Protein AF-A0AAZ1XSW8-F1 (afdb_monomer)

Radius of gyration: 15.93 Å; Cα contacts (8 Å, |Δi|>4): 67; chains: 1; bounding box: 45×26×45 Å

InterPro domains:
  IPR051261 NOD-like receptor [PTHR24106] (1-90)

Structure (mmCIF, N/CA/C/O backbone):
data_AF-A0AAZ1XSW8-F1
#
_entry.id   AF-A0AAZ1XSW8-F1
#
loop_
_atom_site.group_PDB
_atom_site.id
_atom_site.type_symbol
_atom_site.label_atom_id
_atom_site.label_alt_id
_atom_site.label_comp_id
_atom_site.label_asym_id
_atom_site.label_entity_id
_atom_site.label_seq_id
_atom_site.pdbx_PDB_ins_code
_atom_site.Cartn_x
_atom_site.Cartn_y
_atom_site.Cartn_z
_atom_site.occupancy
_atom_site.B_iso_or_equiv
_atom_site.auth_seq_id
_atom_site.auth_comp_id
_atom_site.auth_asym_id
_atom_site.auth_atom_id
_atom_site.pdbx_PDB_model_num
ATOM 1 N N . MET A 1 1 ? -5.182 -0.223 -30.729 1.00 48.03 1 MET A N 1
ATOM 2 C CA . MET A 1 1 ? -4.244 0.609 -29.951 1.00 48.03 1 MET A CA 1
ATOM 3 C C . MET A 1 1 ? -4.183 -0.010 -28.568 1.00 48.03 1 MET A C 1
ATOM 5 O O . MET A 1 1 ? -5.127 0.162 -27.819 1.00 48.03 1 MET A O 1
ATOM 9 N N . VAL A 1 2 ? -3.174 -0.834 -28.282 1.00 39.03 2 VAL A N 1
ATOM 10 C CA . VAL A 1 2 ? -2.975 -1.393 -26.936 1.00 39.03 2 VAL A CA 1
ATOM 11 C C . VAL A 1 2 ? -2.133 -0.365 -26.202 1.00 39.03 2 VAL A C 1
ATOM 13 O O . VAL A 1 2 ? -0.970 -0.168 -26.547 1.00 39.03 2 VAL A O 1
ATOM 16 N N . THR A 1 3 ? -2.730 0.382 -25.279 1.00 47.78 3 THR A N 1
ATOM 17 C CA . THR A 1 3 ? -1.935 1.210 -24.376 1.00 47.78 3 THR A CA 1
ATOM 18 C C . THR A 1 3 ? -1.225 0.253 -23.435 1.00 47.78 3 THR A C 1
ATOM 20 O O . THR A 1 3 ? -1.843 -0.260 -22.506 1.00 47.78 3 THR A O 1
ATOM 23 N N . GLU A 1 4 ? 0.055 -0.033 -23.682 1.00 49.69 4 GLU A N 1
ATOM 24 C CA . GLU A 1 4 ? 0.899 -0.616 -22.643 1.00 49.69 4 GLU A CA 1
ATOM 25 C C . GLU A 1 4 ? 0.796 0.303 -21.429 1.00 49.69 4 GLU A C 1
ATOM 27 O O . GLU A 1 4 ? 1.238 1.457 -21.464 1.00 49.69 4 GLU A O 1
ATOM 32 N N . ILE A 1 5 ? 0.151 -0.186 -20.371 1.00 56.47 5 ILE A N 1
ATOM 33 C CA . ILE A 1 5 ? 0.072 0.535 -19.111 1.00 56.47 5 ILE A CA 1
ATOM 34 C C . ILE A 1 5 ? 1.488 0.530 -18.548 1.00 56.47 5 ILE A C 1
ATOM 36 O O . ILE A 1 5 ? 1.904 -0.400 -17.858 1.00 56.47 5 ILE A O 1
ATOM 40 N N . ARG A 1 6 ? 2.263 1.565 -18.886 1.00 66.12 6 ARG A N 1
ATOM 41 C CA . ARG A 1 6 ? 3.533 1.837 -18.223 1.00 66.12 6 ARG A CA 1
ATOM 42 C C . ARG A 1 6 ? 3.212 2.021 -16.746 1.00 66.12 6 ARG A C 1
ATOM 44 O O . ARG A 1 6 ? 2.483 2.938 -16.370 1.00 66.12 6 ARG A O 1
ATOM 51 N N . GLY A 1 7 ? 3.686 1.074 -15.946 1.00 73.50 7 GLY A N 1
ATOM 52 C CA . GLY A 1 7 ? 3.468 1.055 -14.513 1.00 73.50 7 GLY A CA 1
ATOM 53 C C . GLY A 1 7 ? 4.084 2.255 -13.802 1.00 73.50 7 GLY A C 1
ATOM 54 O O . GLY A 1 7 ? 4.814 3.052 -14.395 1.00 73.50 7 GLY A O 1
ATOM 55 N N . PHE A 1 8 ? 3.808 2.374 -12.509 1.00 79.00 8 PHE A N 1
ATOM 56 C CA . PHE A 1 8 ? 4.504 3.336 -11.668 1.00 79.00 8 PHE A CA 1
ATOM 57 C C . PHE A 1 8 ? 5.930 2.872 -11.398 1.00 79.00 8 PHE A C 1
ATOM 59 O O . PHE A 1 8 ? 6.159 1.796 -10.843 1.00 79.00 8 PHE A O 1
ATOM 66 N N . THR A 1 9 ? 6.884 3.742 -11.716 1.00 84.75 9 THR A N 1
ATOM 67 C CA . THR A 1 9 ? 8.229 3.661 -11.141 1.00 84.75 9 THR A CA 1
ATOM 68 C C . THR A 1 9 ? 8.160 3.917 -9.632 1.00 84.75 9 THR A C 1
ATOM 70 O O . THR A 1 9 ? 7.223 4.555 -9.144 1.00 84.75 9 THR A O 1
ATOM 73 N N . ASP A 1 10 ? 9.142 3.443 -8.865 1.00 85.38 10 ASP A N 1
ATOM 74 C CA . ASP A 1 10 ? 9.139 3.627 -7.407 1.00 85.38 10 ASP A CA 1
ATOM 75 C C . ASP A 1 10 ? 9.002 5.095 -6.953 1.00 85.38 10 ASP A C 1
ATOM 77 O O . ASP A 1 10 ? 8.193 5.348 -6.057 1.00 85.38 10 ASP A O 1
ATOM 81 N N . PRO A 1 11 ? 9.649 6.087 -7.601 1.00 87.69 11 PRO A N 1
AT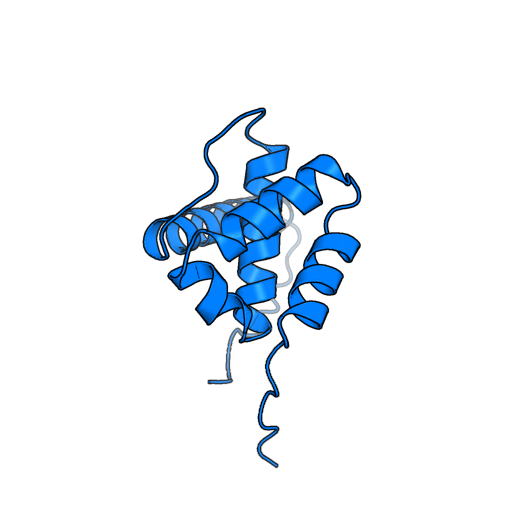OM 82 C CA . PRO A 1 11 ? 9.414 7.496 -7.284 1.00 87.69 11 PRO A CA 1
ATOM 83 C C . PRO A 1 11 ? 7.965 7.944 -7.531 1.00 87.69 11 PRO A C 1
ATOM 85 O O . PRO A 1 11 ? 7.384 8.644 -6.704 1.00 87.69 11 PRO A O 1
ATOM 88 N N . GLN A 1 12 ? 7.350 7.507 -8.637 1.00 85.56 12 GLN A N 1
ATOM 89 C CA . GLN A 1 12 ? 5.957 7.844 -8.968 1.00 85.56 12 GLN A CA 1
ATOM 90 C C . GLN A 1 12 ? 4.968 7.217 -7.981 1.00 85.56 12 GLN A C 1
ATOM 92 O O . GLN A 1 12 ? 3.966 7.835 -7.625 1.00 85.56 12 GLN A O 1
ATOM 97 N N . LYS A 1 13 ? 5.265 6.005 -7.505 1.00 86.00 13 LYS A N 1
ATOM 98 C CA . LYS A 1 13 ? 4.491 5.301 -6.478 1.00 86.00 13 LYS A CA 1
ATOM 99 C C . LYS A 1 13 ? 4.516 6.064 -5.153 1.00 86.00 13 LYS A C 1
ATOM 101 O O . LYS A 1 13 ? 3.469 6.289 -4.551 1.00 86.00 13 LYS A O 1
ATOM 106 N N . GLU A 1 14 ? 5.692 6.503 -4.710 1.00 88.50 14 GLU A N 1
ATOM 107 C CA . GLU A 1 14 ? 5.816 7.313 -3.494 1.00 88.50 14 GLU A CA 1
ATOM 108 C C . GLU A 1 14 ? 5.094 8.654 -3.612 1.00 88.50 14 GLU A C 1
ATOM 110 O O . GLU A 1 14 ? 4.392 9.065 -2.688 1.00 88.50 14 GLU A O 1
ATOM 115 N N . GLU A 1 15 ? 5.245 9.333 -4.749 1.00 89.38 15 GLU A N 1
ATOM 116 C CA . GLU A 1 15 ? 4.558 10.595 -5.008 1.00 89.38 15 GLU A CA 1
ATOM 117 C C . GLU A 1 15 ? 3.035 10.416 -5.005 1.00 89.38 15 GLU A C 1
ATOM 119 O O . GLU A 1 15 ? 2.323 11.235 -4.424 1.00 89.38 15 GLU A O 1
ATOM 124 N N . TYR A 1 16 ? 2.533 9.325 -5.589 1.00 88.19 16 TYR A N 1
ATOM 125 C CA . TYR A 1 16 ? 1.113 8.990 -5.582 1.00 88.19 16 TYR A CA 1
ATOM 126 C C . TYR A 1 16 ? 0.560 8.880 -4.156 1.00 88.19 16 TYR A C 1
ATOM 128 O O . TYR A 1 16 ? -0.410 9.562 -3.818 1.00 88.19 16 TYR A O 1
ATOM 136 N N . PHE A 1 17 ? 1.194 8.075 -3.298 1.00 87.44 17 PHE A N 1
ATOM 137 C CA . PHE A 1 17 ? 0.734 7.904 -1.918 1.00 87.44 17 PHE A CA 1
ATOM 138 C C . PHE A 1 17 ? 0.877 9.189 -1.097 1.00 87.44 17 PHE A C 1
ATOM 140 O O . PHE A 1 17 ? -0.038 9.536 -0.354 1.00 87.44 17 PHE A O 1
ATOM 147 N N . ARG A 1 18 ? 1.955 9.953 -1.295 1.00 89.25 18 ARG A N 1
ATOM 148 C CA . ARG A 1 18 ? 2.159 11.243 -0.620 1.00 89.25 18 ARG A CA 1
ATOM 149 C C . ARG A 1 18 ? 1.133 12.304 -1.038 1.00 89.25 18 ARG A C 1
ATOM 151 O O . ARG A 1 18 ? 0.720 13.108 -0.216 1.00 89.25 18 ARG A O 1
ATOM 158 N N . LYS A 1 19 ? 0.679 12.305 -2.297 1.00 88.75 19 LYS A N 1
ATOM 159 C CA . LYS A 1 19 ? -0.426 13.175 -2.745 1.00 88.75 19 LYS A CA 1
ATOM 160 C C . LYS A 1 19 ? -1.779 12.728 -2.196 1.00 88.75 19 LYS A C 1
ATOM 162 O O . LYS A 1 19 ? -2.681 13.551 -2.045 1.00 88.75 19 LYS A O 1
ATOM 167 N N . ARG A 1 20 ? -1.941 11.426 -1.954 1.00 86.75 20 ARG A N 1
ATOM 168 C CA . ARG A 1 20 ? -3.217 10.824 -1.560 1.00 86.75 20 ARG A CA 1
ATOM 169 C C . ARG A 1 20 ? -3.499 10.925 -0.063 1.00 86.75 20 ARG A C 1
ATOM 171 O O . ARG A 1 20 ? -4.656 11.131 0.298 1.00 86.75 20 ARG A O 1
ATOM 178 N N . PHE A 1 21 ? -2.468 10.790 0.765 1.00 85.56 21 PHE A N 1
ATOM 179 C CA . PHE A 1 21 ? -2.530 10.901 2.221 1.00 85.56 21 PHE A CA 1
ATOM 180 C C . PHE A 1 21 ? -1.928 12.242 2.640 1.00 85.56 21 PHE A C 1
ATOM 182 O O . PHE A 1 21 ? -0.733 12.461 2.477 1.00 85.56 21 PHE A O 1
ATOM 189 N N . ARG A 1 22 ? -2.772 13.162 3.127 1.00 82.50 22 ARG A N 1
ATOM 190 C CA . ARG A 1 22 ? -2.356 14.535 3.479 1.00 82.50 22 ARG A CA 1
ATOM 191 C C . ARG A 1 22 ? -1.478 14.593 4.725 1.00 82.50 22 ARG A C 1
ATOM 193 O O . ARG A 1 22 ? -0.704 15.532 4.869 1.00 82.50 22 ARG A O 1
ATOM 200 N N . ASP A 1 23 ? -1.640 13.622 5.614 1.00 88.38 23 ASP A N 1
ATOM 201 C CA . ASP A 1 23 ? -0.841 13.496 6.821 1.00 88.38 23 ASP A CA 1
ATOM 202 C C . ASP A 1 23 ? 0.492 12.804 6.498 1.00 88.38 23 ASP A C 1
ATOM 204 O O . ASP A 1 23 ? 0.529 11.705 5.935 1.00 88.38 23 ASP A O 1
ATOM 208 N N . GLU A 1 24 ? 1.596 13.478 6.818 1.00 87.12 24 GLU A N 1
ATOM 209 C CA . GLU A 1 24 ? 2.942 13.020 6.475 1.00 87.12 24 GLU A CA 1
ATOM 210 C C . GLU A 1 24 ? 3.335 11.742 7.233 1.00 87.12 24 GLU A C 1
ATOM 212 O O . GLU A 1 24 ? 4.044 10.889 6.686 1.00 87.12 24 GLU A O 1
ATOM 217 N N . GLU A 1 25 ? 2.836 11.564 8.457 1.00 86.06 25 GLU A N 1
ATOM 218 C CA . GLU A 1 25 ? 3.084 10.377 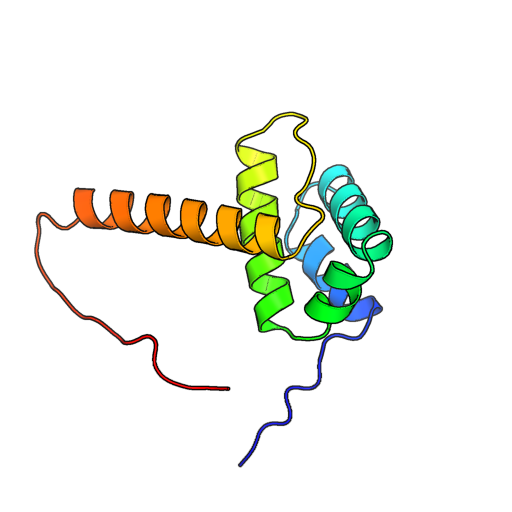9.272 1.00 86.06 25 GLU A CA 1
ATOM 219 C C . GLU A 1 25 ? 2.339 9.165 8.691 1.00 86.06 25 GLU A C 1
ATOM 221 O O . GLU A 1 25 ? 2.928 8.095 8.496 1.00 86.06 25 GLU A O 1
ATOM 226 N N . GLN A 1 26 ? 1.073 9.347 8.304 1.00 85.88 26 GLN A N 1
ATOM 227 C CA . GLN A 1 26 ? 0.272 8.331 7.617 1.00 85.88 26 GLN A CA 1
ATOM 228 C C . GLN A 1 26 ? 0.884 7.944 6.268 1.00 85.88 26 GLN A C 1
ATOM 230 O O . GLN A 1 26 ? 1.043 6.753 5.979 1.00 85.88 26 GLN A O 1
ATOM 235 N N . ALA A 1 27 ? 1.273 8.933 5.457 1.00 89.00 27 ALA A N 1
ATOM 236 C CA . ALA A 1 27 ? 1.916 8.700 4.169 1.00 89.00 27 ALA A CA 1
ATOM 237 C C . ALA A 1 27 ? 3.223 7.912 4.337 1.00 89.00 27 ALA A C 1
ATOM 239 O O . ALA A 1 27 ? 3.448 6.922 3.638 1.00 89.00 27 ALA A O 1
ATOM 240 N N . SER A 1 28 ? 4.061 8.299 5.302 1.00 89.56 28 SER A N 1
ATOM 241 C CA . SER A 1 28 ? 5.332 7.626 5.589 1.00 89.56 28 SER A CA 1
ATOM 242 C C . SER A 1 28 ? 5.129 6.188 6.065 1.00 89.56 28 SER A C 1
ATOM 244 O O . SER A 1 28 ? 5.817 5.276 5.598 1.00 89.56 28 SER A O 1
ATOM 246 N N . ARG A 1 29 ? 4.144 5.954 6.939 1.00 88.00 29 ARG A N 1
ATOM 247 C CA . ARG A 1 29 ? 3.796 4.619 7.438 1.00 88.00 29 ARG A CA 1
ATOM 248 C C . ARG A 1 29 ? 3.293 3.704 6.319 1.00 88.00 29 ARG A C 1
ATOM 250 O O . ARG A 1 29 ? 3.712 2.550 6.250 1.00 88.00 29 ARG A O 1
ATOM 257 N N . ILE A 1 30 ? 2.468 4.221 5.408 1.00 87.19 30 ILE A N 1
ATOM 258 C CA . ILE A 1 30 ? 1.984 3.482 4.232 1.00 87.19 30 ILE A CA 1
ATOM 259 C C . ILE A 1 30 ? 3.119 3.167 3.261 1.00 87.19 30 ILE A C 1
ATOM 261 O O . ILE A 1 30 ? 3.266 2.020 2.843 1.00 87.19 30 ILE A O 1
ATOM 265 N N . ILE A 1 31 ? 3.939 4.161 2.915 1.00 89.94 31 ILE A N 1
ATOM 266 C CA . ILE A 1 31 ? 5.068 3.968 1.998 1.00 89.94 31 ILE A CA 1
ATOM 267 C C . ILE A 1 31 ? 6.034 2.928 2.573 1.00 89.94 31 ILE A C 1
ATOM 269 O O . ILE A 1 31 ? 6.472 2.035 1.848 1.00 89.94 31 ILE A O 1
ATOM 273 N N . SER A 1 32 ? 6.325 3.002 3.874 1.00 90.25 32 SER A N 1
ATOM 274 C CA . SER A 1 32 ? 7.153 2.016 4.570 1.00 90.25 32 SER A CA 1
ATOM 275 C C . SER A 1 32 ? 6.547 0.612 4.487 1.00 90.25 32 SER A C 1
ATOM 277 O O . SER A 1 32 ? 7.218 -0.317 4.047 1.00 90.25 32 SER A O 1
ATOM 279 N N . HIS A 1 33 ? 5.255 0.465 4.793 1.00 87.12 33 HIS A N 1
ATOM 280 C CA . HIS A 1 33 ? 4.539 -0.816 4.725 1.00 87.12 33 HIS A CA 1
ATOM 281 C C . HIS A 1 33 ? 4.528 -1.437 3.321 1.00 87.12 33 HIS A C 1
ATOM 283 O O . HIS A 1 33 ? 4.717 -2.640 3.146 1.00 87.12 33 HIS A O 1
ATOM 289 N N . ILE A 1 34 ? 4.353 -0.613 2.289 1.00 86.88 34 ILE A N 1
ATOM 290 C CA . ILE A 1 34 ? 4.388 -1.065 0.894 1.00 86.88 34 ILE A CA 1
ATOM 291 C C . ILE A 1 34 ? 5.804 -1.472 0.487 1.00 86.88 34 ILE A C 1
ATOM 293 O O . ILE A 1 34 ? 5.958 -2.424 -0.270 1.00 86.88 34 ILE A O 1
ATOM 297 N N . LYS A 1 35 ? 6.840 -0.781 0.975 1.00 87.50 35 LYS A N 1
ATOM 298 C CA . LYS A 1 35 ? 8.241 -1.140 0.712 1.00 87.50 35 LYS A CA 1
ATOM 299 C C . LYS A 1 35 ? 8.657 -2.429 1.422 1.00 87.50 35 LYS A C 1
ATOM 301 O O . LYS A 1 35 ? 9.415 -3.204 0.847 1.00 87.50 35 LYS A O 1
ATOM 306 N N . THR A 1 36 ? 8.178 -2.671 2.642 1.00 88.56 36 THR A N 1
ATOM 307 C CA . THR A 1 36 ? 8.506 -3.887 3.404 1.00 88.56 36 THR A CA 1
ATOM 308 C C . THR A 1 36 ? 7.745 -5.112 2.897 1.00 88.56 36 THR A C 1
ATOM 310 O O . THR A 1 36 ? 8.298 -6.213 2.874 1.00 88.56 36 THR A O 1
ATOM 313 N N . SER A 1 37 ? 6.504 -4.945 2.431 1.00 86.50 37 SER A N 1
ATOM 314 C CA . SER A 1 37 ? 5.726 -6.030 1.830 1.00 86.50 37 SER A CA 1
ATOM 315 C C . SER A 1 37 ? 6.034 -6.191 0.339 1.00 86.50 37 SER A C 1
ATOM 317 O O . SER A 1 37 ? 5.519 -5.468 -0.516 1.00 86.50 37 SER A O 1
ATOM 319 N N . ARG A 1 38 ? 6.828 -7.215 -0.001 1.00 86.25 38 ARG A N 1
ATOM 320 C CA . ARG A 1 38 ? 7.214 -7.536 -1.391 1.00 86.25 38 ARG A CA 1
ATOM 321 C C . ARG A 1 38 ? 6.012 -7.659 -2.336 1.00 86.25 38 ARG A C 1
ATOM 323 O O . ARG A 1 38 ? 6.072 -7.187 -3.469 1.00 86.25 38 ARG A O 1
ATOM 330 N N . SER A 1 39 ? 4.924 -8.279 -1.884 1.00 85.06 39 SER A N 1
ATOM 331 C CA . SER A 1 39 ? 3.722 -8.473 -2.703 1.00 85.06 39 SER A CA 1
ATOM 332 C C . SER A 1 39 ? 3.016 -7.149 -3.002 1.00 85.06 39 SER A C 1
ATOM 334 O O . SER A 1 39 ? 2.657 -6.900 -4.152 1.00 85.06 39 SER A O 1
ATOM 336 N N . LEU A 1 40 ? 2.867 -6.272 -2.000 1.00 83.38 40 LEU A N 1
ATOM 337 C CA . LEU A 1 40 ? 2.294 -4.935 -2.196 1.00 83.38 40 LEU A CA 1
ATOM 338 C C . LEU A 1 40 ? 3.183 -4.081 -3.101 1.00 83.38 40 LEU A C 1
ATOM 340 O O . LEU A 1 40 ? 2.675 -3.395 -3.990 1.00 83.38 40 LEU A O 1
ATOM 344 N N . HIS A 1 41 ? 4.502 -4.168 -2.920 1.00 85.62 41 HIS A N 1
ATOM 345 C CA . HIS A 1 41 ? 5.469 -3.436 -3.724 1.00 85.62 41 HIS A CA 1
ATOM 346 C C . HIS A 1 41 ? 5.368 -3.770 -5.220 1.00 85.62 41 HIS A C 1
ATOM 348 O O . HIS A 1 41 ? 5.346 -2.852 -6.045 1.00 85.62 41 HIS A O 1
ATOM 354 N N . ILE A 1 42 ? 5.272 -5.064 -5.559 1.00 86.06 42 ILE A N 1
ATOM 355 C CA . ILE A 1 42 ? 5.129 -5.553 -6.941 1.00 86.06 42 ILE A CA 1
ATOM 356 C C . ILE A 1 42 ? 3.774 -5.139 -7.519 1.00 86.06 42 ILE A C 1
ATOM 358 O O . ILE A 1 42 ? 3.708 -4.634 -8.636 1.00 86.06 42 ILE A O 1
ATOM 362 N N . MET A 1 43 ? 2.689 -5.301 -6.761 1.00 83.31 43 MET A N 1
ATOM 363 C CA . MET A 1 43 ? 1.355 -4.937 -7.240 1.00 83.31 43 MET A CA 1
ATOM 364 C C . MET A 1 43 ? 1.199 -3.444 -7.508 1.00 83.31 43 MET A C 1
ATOM 366 O O . MET A 1 43 ? 0.624 -3.072 -8.526 1.00 83.31 43 MET A O 1
ATOM 370 N N . CYS A 1 44 ? 1.736 -2.583 -6.639 1.00 79.81 44 CYS A N 1
ATOM 371 C CA . CYS A 1 44 ? 1.662 -1.129 -6.809 1.00 79.81 44 CYS A CA 1
ATOM 372 C C . CYS A 1 44 ? 2.487 -0.614 -8.002 1.00 79.81 44 CYS A C 1
ATOM 374 O O . CYS A 1 44 ? 2.512 0.589 -8.242 1.00 79.81 44 CYS A O 1
ATOM 376 N N . HIS A 1 45 ? 3.169 -1.491 -8.748 1.00 82.38 45 HIS A N 1
ATOM 377 C CA . HIS A 1 45 ? 3.691 -1.158 -10.072 1.00 82.38 45 HIS A CA 1
ATOM 378 C C . HIS A 1 45 ? 2.556 -0.994 -11.097 1.00 82.38 45 HIS A C 1
ATOM 380 O O . HIS A 1 45 ? 2.673 -0.202 -12.022 1.00 82.38 45 HIS A O 1
ATOM 386 N N . ILE A 1 46 ? 1.430 -1.691 -10.934 1.00 84.94 46 ILE A N 1
ATOM 387 C CA . ILE A 1 46 ? 0.266 -1.570 -11.816 1.00 84.94 46 ILE A CA 1
ATOM 388 C C . ILE A 1 46 ? -0.682 -0.495 -11.236 1.00 84.94 46 ILE A C 1
ATOM 390 O O . ILE A 1 46 ? -1.143 -0.641 -10.098 1.00 84.94 46 ILE A O 1
ATOM 394 N N . PRO A 1 47 ? -1.035 0.565 -11.992 1.00 75.31 47 PRO A N 1
ATOM 395 C CA . PRO A 1 47 ? -1.785 1.715 -11.473 1.00 75.31 47 PRO A CA 1
ATOM 396 C C . PRO A 1 47 ? -3.120 1.371 -10.797 1.0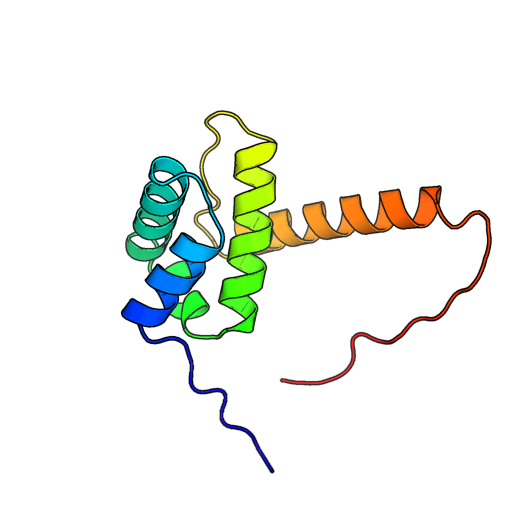0 75.31 47 PRO A C 1
ATOM 398 O O . PRO A 1 47 ? -3.441 1.937 -9.751 1.00 75.31 47 PRO A O 1
ATOM 401 N N . VAL A 1 48 ? -3.878 0.410 -11.339 1.00 82.94 48 VAL A N 1
ATOM 402 C CA . VAL A 1 48 ? -5.173 0.001 -10.763 1.00 82.94 48 VAL A CA 1
ATOM 403 C C . VAL A 1 48 ? -5.015 -0.600 -9.364 1.00 82.94 48 VAL A C 1
ATOM 405 O O . VAL A 1 48 ? -5.786 -0.274 -8.462 1.00 82.94 48 VAL A O 1
ATOM 408 N N . PHE A 1 49 ? -3.976 -1.409 -9.137 1.00 83.12 49 PHE A N 1
ATOM 409 C CA . PHE A 1 49 ? -3.709 -1.984 -7.819 1.00 83.12 49 PHE A CA 1
ATOM 410 C C . PHE A 1 49 ? -3.196 -0.936 -6.837 1.00 83.12 49 PHE A C 1
ATOM 412 O O . PHE A 1 49 ? -3.533 -1.002 -5.655 1.00 83.12 49 PHE A O 1
ATOM 419 N N . CYS A 1 50 ? -2.440 0.056 -7.312 1.00 83.94 50 CYS A N 1
ATOM 420 C CA . CYS A 1 50 ? -2.000 1.178 -6.487 1.00 83.94 50 CYS A CA 1
ATOM 421 C C . CYS A 1 50 ? -3.202 1.980 -5.950 1.00 83.94 50 CYS A C 1
ATOM 423 O O . CYS A 1 50 ? -3.241 2.319 -4.767 1.00 83.94 50 CYS A O 1
ATOM 425 N N . TRP A 1 51 ? -4.224 2.198 -6.788 1.00 84.50 51 TRP A N 1
ATOM 426 C CA . TRP A 1 51 ? -5.469 2.860 -6.384 1.00 84.50 51 TRP A CA 1
ATOM 427 C C . TRP A 1 51 ? -6.319 2.021 -5.428 1.00 84.50 51 TRP A C 1
ATOM 429 O O . TRP A 1 51 ? -6.710 2.523 -4.376 1.00 84.50 51 TRP A O 1
ATOM 439 N N . ILE A 1 52 ? -6.537 0.734 -5.735 1.00 85.12 52 ILE A N 1
ATOM 440 C CA . ILE A 1 52 ? -7.244 -0.191 -4.829 1.00 85.12 52 ILE A CA 1
ATOM 441 C C . ILE A 1 52 ? -6.565 -0.201 -3.458 1.00 85.12 52 ILE A C 1
ATOM 443 O O . ILE A 1 52 ? -7.231 -0.124 -2.424 1.00 85.12 52 ILE A O 1
ATOM 447 N N . THR A 1 53 ? -5.231 -0.251 -3.454 1.00 85.81 53 THR A N 1
ATOM 448 C CA . THR A 1 53 ? -4.444 -0.264 -2.224 1.00 85.81 53 THR A CA 1
ATOM 449 C C . THR A 1 53 ? -4.619 1.021 -1.430 1.00 85.81 53 THR A C 1
ATOM 451 O O . THR A 1 53 ? -4.869 0.958 -0.230 1.00 85.81 53 THR A O 1
ATOM 454 N N . ALA A 1 54 ? -4.577 2.180 -2.089 1.00 86.62 54 ALA A N 1
ATOM 455 C CA . ALA A 1 54 ? -4.826 3.458 -1.434 1.00 86.62 54 ALA A CA 1
ATOM 456 C C . ALA A 1 54 ? -6.225 3.544 -0.809 1.00 86.62 54 ALA A C 1
ATOM 458 O O . ALA A 1 54 ? -6.339 3.958 0.338 1.00 86.62 54 ALA A O 1
ATOM 459 N N . THR A 1 55 ? -7.276 3.124 -1.520 1.00 85.25 55 THR A N 1
ATOM 460 C CA . THR A 1 55 ? -8.653 3.159 -0.996 1.00 85.25 55 THR A CA 1
ATOM 461 C C . THR A 1 55 ? -8.837 2.247 0.214 1.00 85.25 55 THR A C 1
ATOM 463 O O . THR A 1 55 ? -9.497 2.621 1.179 1.00 85.25 55 THR A O 1
ATOM 466 N N . VAL A 1 56 ? -8.250 1.049 0.187 1.00 84.94 56 VAL A N 1
ATOM 467 C CA . VAL A 1 56 ? -8.310 0.126 1.328 1.00 84.94 56 VAL A CA 1
ATOM 468 C C . VAL A 1 56 ? -7.544 0.680 2.527 1.00 84.94 56 VAL A C 1
ATOM 470 O O . VAL A 1 56 ? -8.049 0.630 3.646 1.00 84.94 56 VAL A O 1
ATOM 473 N N . LEU A 1 57 ? -6.337 1.205 2.309 1.00 84.75 57 LEU A N 1
ATOM 474 C CA . LEU A 1 57 ? -5.518 1.757 3.388 1.00 84.75 57 LEU A CA 1
ATOM 475 C C . LEU A 1 57 ? -6.142 3.017 3.997 1.00 84.75 57 LEU A C 1
ATOM 477 O O . LEU A 1 57 ? -6.037 3.198 5.204 1.00 84.75 57 LEU A O 1
ATOM 481 N N . GLU A 1 58 ? -6.826 3.841 3.202 1.00 83.88 58 GLU A N 1
ATOM 482 C CA . GLU A 1 58 ? -7.598 4.983 3.698 1.00 83.88 58 GLU A CA 1
ATOM 483 C C . GLU A 1 58 ? -8.730 4.544 4.637 1.00 83.88 58 GLU A C 1
ATOM 485 O O . GLU A 1 58 ? -8.744 4.984 5.782 1.00 83.88 58 GLU A O 1
ATOM 490 N N . ASP A 1 59 ? -9.602 3.608 4.227 1.00 82.38 59 ASP A N 1
ATOM 491 C CA . ASP A 1 59 ? -10.682 3.110 5.107 1.00 82.38 59 ASP A CA 1
ATOM 492 C C . ASP A 1 59 ? -10.109 2.482 6.385 1.00 82.38 59 ASP A C 1
ATOM 494 O O . ASP A 1 59 ? -10.653 2.675 7.469 1.00 82.38 59 ASP A O 1
ATOM 498 N N . VAL A 1 60 ? -8.990 1.753 6.302 1.00 82.44 60 VAL A N 1
ATOM 499 C CA . VAL A 1 60 ? -8.358 1.156 7.489 1.00 82.44 60 VAL A CA 1
ATOM 500 C C . VAL A 1 60 ? -7.784 2.224 8.423 1.00 82.44 60 VAL A C 1
ATOM 502 O O . VAL A 1 60 ? -7.960 2.094 9.632 1.00 82.44 60 VAL A O 1
ATOM 505 N N . LEU A 1 61 ? -7.130 3.266 7.903 1.00 80.75 61 LEU A N 1
ATOM 506 C CA . LEU A 1 61 ? -6.590 4.352 8.728 1.00 80.75 61 LEU A CA 1
ATOM 507 C C . LEU A 1 61 ? -7.690 5.206 9.369 1.00 80.75 61 LEU A C 1
ATOM 509 O O . LEU A 1 61 ? -7.542 5.601 10.520 1.00 80.75 61 LEU A O 1
ATOM 513 N N . GLU A 1 62 ? -8.790 5.458 8.658 1.00 76.88 62 GLU A N 1
ATOM 514 C CA . GLU A 1 62 ? -9.934 6.215 9.183 1.00 76.88 62 GLU A CA 1
ATOM 515 C C . GLU A 1 62 ? -10.747 5.415 10.209 1.00 76.88 62 GLU A C 1
ATOM 517 O O . GLU A 1 62 ? -11.287 5.982 11.156 1.00 76.88 62 GLU A O 1
ATOM 522 N N . THR A 1 63 ? -10.860 4.094 10.033 1.00 73.25 63 THR A N 1
ATOM 523 C CA . THR A 1 63 ? -11.725 3.252 10.882 1.00 73.25 63 THR A CA 1
ATOM 524 C C . THR A 1 63 ? -10.999 2.551 12.025 1.00 73.25 63 THR A C 1
ATOM 526 O O . THR A 1 63 ? -11.650 2.093 12.966 1.00 73.25 63 THR A O 1
ATOM 529 N N . ARG A 1 64 ? -9.669 2.429 11.966 1.00 65.19 64 ARG A N 1
ATOM 530 C CA . ARG A 1 64 ? -8.856 1.817 13.021 1.00 65.19 64 ARG A CA 1
ATOM 531 C C . ARG A 1 64 ? -7.747 2.772 13.443 1.00 65.19 64 ARG A C 1
ATOM 533 O O . ARG A 1 64 ? -6.647 2.726 12.892 1.00 65.19 64 ARG A O 1
ATOM 540 N N . GLU A 1 65 ? -7.994 3.542 14.499 1.00 56.78 65 GLU A N 1
ATOM 541 C CA . GLU A 1 65 ? -6.934 4.208 15.264 1.00 56.78 65 GLU A CA 1
ATOM 542 C C . GLU A 1 65 ? -5.946 3.144 15.790 1.00 56.78 65 GLU A C 1
ATOM 544 O O . GLU A 1 65 ? -6.177 2.490 16.803 1.00 56.78 65 GLU A O 1
ATOM 549 N N . GLY A 1 66 ? -4.861 2.887 15.050 1.00 60.06 66 GLY A N 1
ATOM 550 C CA . GLY A 1 66 ? -3.789 1.972 15.469 1.00 60.06 66 GLY A CA 1
ATOM 551 C C . GLY A 1 66 ? -3.871 0.524 14.966 1.00 60.06 66 GLY A C 1
ATOM 552 O O . GLY A 1 66 ? -3.091 -0.314 15.410 1.00 60.06 66 GLY A O 1
ATOM 553 N N . GLY A 1 67 ? -4.754 0.204 14.014 1.00 65.00 67 GLY A N 1
ATOM 554 C CA . GLY A 1 67 ? -4.831 -1.148 13.442 1.00 65.00 67 GLY A CA 1
ATOM 555 C C . GLY A 1 67 ? -3.595 -1.562 12.626 1.00 65.00 67 GLY A C 1
ATOM 556 O O . GLY A 1 67 ? -2.942 -0.726 11.995 1.00 65.00 67 GLY A O 1
ATOM 557 N N . GLN A 1 68 ? -3.292 -2.868 12.593 1.00 73.62 68 GLN A N 1
ATOM 558 C CA . GLN A 1 68 ? -2.341 -3.434 11.626 1.00 73.62 68 GLN A CA 1
ATOM 559 C C . GLN A 1 68 ? -2.840 -3.194 10.198 1.00 73.62 68 GLN A C 1
ATOM 561 O O . GLN A 1 68 ? -4.014 -3.427 9.894 1.00 73.62 68 GLN A O 1
ATOM 566 N N . LEU A 1 69 ? -1.935 -2.731 9.334 1.00 82.88 69 LEU A N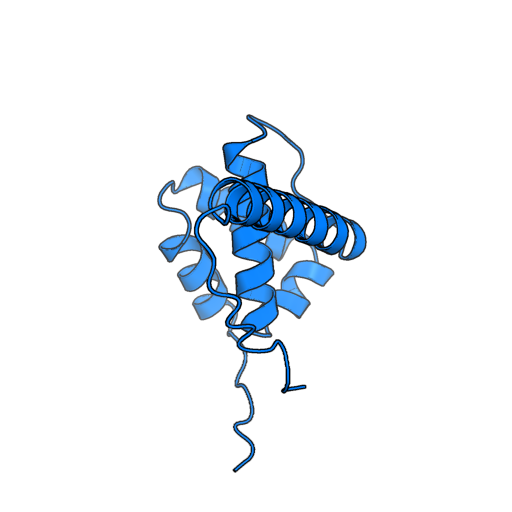 1
ATOM 567 C CA . LEU A 1 69 ? -2.211 -2.583 7.913 1.00 82.88 69 LEU A CA 1
ATOM 568 C C . LEU A 1 69 ? -2.250 -3.973 7.255 1.00 82.88 69 LEU A C 1
ATOM 570 O O . LEU A 1 69 ? -1.437 -4.829 7.616 1.00 82.88 69 LEU A O 1
ATOM 574 N N . PRO A 1 70 ? -3.161 -4.204 6.295 1.00 80.94 70 PRO A N 1
ATOM 575 C CA . PRO A 1 70 ? -3.227 -5.462 5.557 1.00 80.94 70 PRO A CA 1
ATOM 576 C C . PRO A 1 70 ? -1.874 -5.771 4.909 1.00 80.94 70 PRO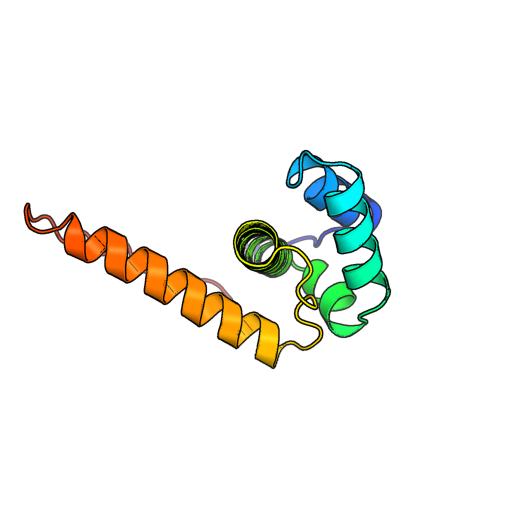 A C 1
ATOM 578 O O . PRO A 1 70 ? -1.314 -4.952 4.181 1.00 80.94 70 PRO A O 1
ATOM 581 N N . ASN A 1 71 ? -1.326 -6.945 5.206 1.00 74.75 71 ASN A N 1
ATOM 582 C CA . ASN A 1 71 ? 0.010 -7.362 4.781 1.00 74.75 71 ASN A CA 1
ATOM 583 C C . ASN A 1 71 ? -0.040 -8.253 3.541 1.00 74.75 71 ASN A C 1
ATOM 585 O O . ASN A 1 71 ? 0.884 -8.244 2.722 1.00 74.75 71 ASN A O 1
ATOM 589 N N . THR A 1 72 ? -1.116 -9.030 3.412 1.00 80.19 72 THR A N 1
ATOM 590 C CA . THR A 1 72 ? -1.279 -10.018 2.344 1.00 80.19 72 THR A CA 1
ATOM 591 C C . THR A 1 72 ? -2.287 -9.576 1.291 1.00 80.19 72 THR A C 1
ATOM 593 O O . THR A 1 72 ? -3.177 -8.763 1.534 1.00 80.19 72 THR A O 1
ATOM 596 N N . LEU A 1 73 ? -2.176 -10.173 0.103 1.00 75.44 73 LEU A N 1
ATOM 597 C CA . LEU A 1 73 ? -3.139 -9.982 -0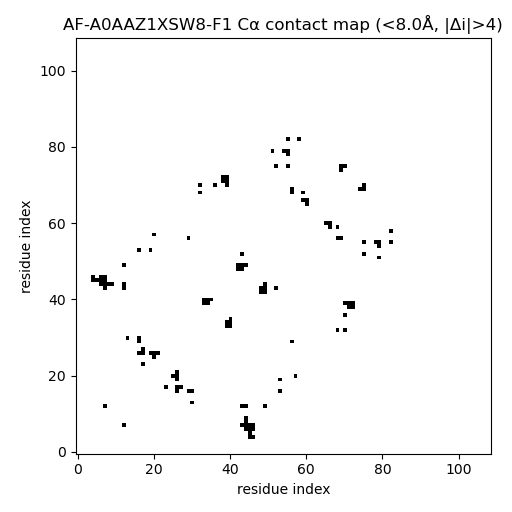.982 1.00 75.44 73 LEU A CA 1
ATOM 598 C C . LEU A 1 73 ? -4.551 -10.338 -0.538 1.00 75.44 73 LEU A C 1
ATOM 600 O O . LEU A 1 73 ? -5.482 -9.572 -0.747 1.00 75.44 73 LEU A O 1
ATOM 604 N N . THR A 1 74 ? -4.703 -11.489 0.105 1.00 81.75 74 THR A N 1
ATOM 605 C CA . THR A 1 74 ? -5.997 -11.975 0.571 1.00 81.75 74 THR A CA 1
ATOM 606 C C . THR A 1 74 ? -6.636 -10.991 1.545 1.00 81.75 74 THR A C 1
ATOM 608 O O . THR A 1 74 ? -7.806 -10.660 1.379 1.00 81.75 74 THR A O 1
ATOM 611 N N . GLU A 1 75 ? -5.871 -10.458 2.502 1.00 82.00 75 GLU A N 1
ATOM 612 C CA . GLU A 1 75 ? -6.358 -9.406 3.400 1.00 82.00 75 GLU A CA 1
ATOM 613 C C . GLU A 1 75 ? -6.774 -8.159 2.618 1.00 82.00 75 GLU A C 1
ATOM 615 O O . GLU A 1 75 ? -7.890 -7.679 2.804 1.00 82.00 75 GLU A O 1
ATOM 620 N N . MET A 1 76 ? -5.940 -7.676 1.691 1.00 84.12 76 MET A N 1
ATOM 621 C CA . MET A 1 76 ? -6.278 -6.538 0.827 1.00 84.12 76 MET A CA 1
ATOM 622 C C . MET A 1 76 ? -7.594 -6.749 0.072 1.00 84.12 76 MET A C 1
ATOM 624 O O . MET A 1 76 ? -8.442 -5.859 0.058 1.00 84.12 76 MET A O 1
ATOM 628 N N . TYR A 1 77 ? -7.797 -7.929 -0.519 1.00 80.44 77 TYR A N 1
ATOM 629 C CA . TYR A 1 77 ? -9.023 -8.271 -1.241 1.00 80.44 77 TYR A CA 1
ATOM 630 C C . TYR A 1 77 ? -10.234 -8.367 -0.313 1.00 80.44 77 TYR A C 1
ATOM 632 O O . TYR A 1 77 ? -11.295 -7.845 -0.650 1.00 80.44 77 TYR A O 1
ATOM 640 N N . ILE A 1 78 ? -10.097 -8.983 0.863 1.00 85.88 78 ILE A N 1
ATOM 641 C CA . ILE A 1 78 ? -11.174 -9.046 1.860 1.00 85.88 78 ILE A CA 1
ATOM 642 C C . ILE A 1 78 ? -11.572 -7.631 2.286 1.00 85.88 78 ILE A C 1
ATOM 644 O O . ILE A 1 78 ? -12.755 -7.289 2.257 1.00 85.88 78 ILE A O 1
ATOM 648 N N . HIS A 1 79 ? -10.597 -6.785 2.623 1.00 82.75 79 HIS A N 1
ATOM 649 C CA . HIS A 1 79 ? -10.853 -5.398 2.996 1.00 82.75 79 HIS A CA 1
ATOM 650 C C . HIS A 1 79 ? -11.505 -4.619 1.852 1.00 82.75 79 HIS A C 1
ATOM 652 O O . HIS A 1 79 ? -12.497 -3.927 2.072 1.00 82.75 79 HIS A O 1
ATOM 658 N N . PHE A 1 80 ? -11.027 -4.790 0.621 1.00 82.06 80 PHE A N 1
ATOM 659 C CA . PHE A 1 80 ? -11.634 -4.177 -0.555 1.00 82.06 80 PHE A CA 1
ATOM 660 C C . PHE A 1 80 ? -13.100 -4.594 -0.736 1.00 82.06 80 PHE A C 1
ATOM 662 O O . PHE A 1 80 ? -13.963 -3.743 -0.955 1.00 82.06 80 PHE A O 1
ATOM 669 N N . LEU A 1 81 ? -13.411 -5.886 -0.587 1.00 84.12 81 LEU A N 1
ATOM 670 C CA . LEU A 1 81 ? -14.784 -6.392 -0.649 1.00 84.12 81 LEU A CA 1
ATOM 671 C C . LEU A 1 81 ? -15.664 -5.783 0.449 1.00 84.12 81 LEU A C 1
ATOM 673 O O . LEU A 1 81 ? -16.815 -5.437 0.181 1.00 84.12 81 LEU A O 1
ATOM 677 N N . VAL A 1 82 ? -15.129 -5.602 1.659 1.00 84.25 82 VAL A N 1
ATOM 678 C CA . VAL A 1 82 ? -15.834 -4.948 2.771 1.00 84.25 82 VAL A CA 1
ATOM 679 C C . VAL A 1 82 ? -16.108 -3.475 2.463 1.00 84.25 82 VAL A C 1
ATOM 681 O O . VAL A 1 82 ? -17.253 -3.042 2.603 1.00 84.25 82 VAL A O 1
ATOM 684 N N . VAL A 1 83 ? -15.114 -2.715 1.992 1.00 80.25 83 VAL A N 1
ATOM 685 C CA . VAL A 1 83 ? -15.282 -1.306 1.583 1.00 80.25 83 VAL A CA 1
ATOM 686 C C . VAL A 1 83 ? -16.338 -1.187 0.486 1.00 80.25 83 VAL A C 1
ATOM 688 O O . VAL A 1 83 ? -17.284 -0.407 0.603 1.00 80.25 83 VAL A O 1
ATOM 691 N N . GLN A 1 84 ? -16.262 -2.031 -0.543 1.00 74.50 84 GLN A N 1
ATOM 692 C CA . GLN A 1 84 ? -17.262 -2.066 -1.609 1.00 74.50 84 GLN A CA 1
ATOM 693 C C . GLN A 1 84 ? -18.658 -2.442 -1.102 1.00 74.50 84 GLN A C 1
ATOM 695 O O . GLN A 1 84 ? -19.656 -1.889 -1.565 1.00 74.50 84 GLN A O 1
ATOM 700 N N . ALA A 1 85 ? -18.763 -3.367 -0.147 1.00 81.56 85 ALA A N 1
ATOM 701 C CA . ALA A 1 85 ? -20.038 -3.731 0.458 1.00 81.56 85 ALA A CA 1
ATOM 702 C C . ALA A 1 85 ? -20.635 -2.572 1.271 1.00 81.56 85 ALA A C 1
ATOM 704 O O . ALA A 1 85 ? -21.844 -2.347 1.169 1.00 81.56 85 ALA A O 1
ATOM 705 N N . LYS A 1 86 ? -19.811 -1.815 2.017 1.00 75.56 86 LYS A N 1
ATOM 706 C CA . LYS A 1 86 ? -20.217 -0.591 2.735 1.00 75.56 86 LYS A CA 1
ATOM 707 C C . LYS A 1 86 ? -20.769 0.454 1.758 1.00 75.56 86 LYS A C 1
ATOM 709 O O . LYS A 1 86 ? -21.903 0.895 1.931 1.00 75.56 86 LYS A O 1
ATOM 714 N N . VAL A 1 87 ? -20.026 0.763 0.690 1.00 72.12 87 VAL A N 1
ATOM 715 C CA . VAL A 1 87 ? -20.438 1.725 -0.352 1.00 72.12 87 VAL A CA 1
ATOM 716 C C . VAL A 1 87 ? -21.717 1.270 -1.066 1.00 72.12 87 VAL A C 1
ATOM 718 O O . VAL A 1 87 ? -22.655 2.041 -1.232 1.00 72.12 87 VAL A O 1
ATOM 721 N N . LYS A 1 88 ? -21.836 -0.013 -1.432 1.00 66.62 88 LYS A N 1
ATOM 722 C CA . LYS A 1 88 ? -23.076 -0.540 -2.034 1.00 66.62 88 LYS A CA 1
ATOM 723 C C . LYS A 1 88 ? -24.268 -0.489 -1.072 1.00 66.62 88 LYS A C 1
ATOM 725 O O . LYS A 1 88 ? -25.406 -0.383 -1.524 1.00 66.62 88 LYS A O 1
ATOM 730 N N . LYS A 1 89 ? -24.047 -0.599 0.243 1.00 59.78 89 LYS A N 1
ATOM 731 C CA . LYS A 1 89 ? -25.106 -0.451 1.256 1.00 59.78 89 LYS A CA 1
ATOM 732 C C . LYS A 1 89 ? -25.568 1.001 1.382 1.00 59.78 89 LYS A C 1
ATOM 734 O O . LYS A 1 89 ? -26.775 1.215 1.408 1.00 59.78 89 LYS A O 1
ATOM 739 N N . SER A 1 90 ? -24.650 1.971 1.418 1.00 54.09 90 SER A N 1
ATOM 740 C CA . SER A 1 90 ? -25.010 3.395 1.481 1.00 54.09 90 SER A CA 1
ATOM 741 C C . SER A 1 90 ? -25.738 3.853 0.216 1.00 54.09 90 SER A C 1
ATOM 743 O O . SER A 1 90 ? -26.765 4.514 0.324 1.00 54.09 90 SER A O 1
ATOM 745 N N . VAL A 1 91 ? -25.310 3.394 -0.966 1.00 54.69 91 VAL A N 1
ATOM 746 C CA . VAL A 1 91 ? -26.011 3.666 -2.234 1.00 54.69 91 VAL A CA 1
ATOM 747 C C . VAL A 1 91 ? -27.430 3.087 -2.232 1.00 54.69 91 VAL A C 1
ATOM 749 O O . VAL A 1 91 ? -28.366 3.789 -2.591 1.00 54.69 91 VAL A O 1
ATOM 752 N N . ARG A 1 92 ? -27.637 1.849 -1.757 1.00 51.34 92 ARG A N 1
ATOM 753 C CA . ARG A 1 92 ? -28.986 1.247 -1.673 1.0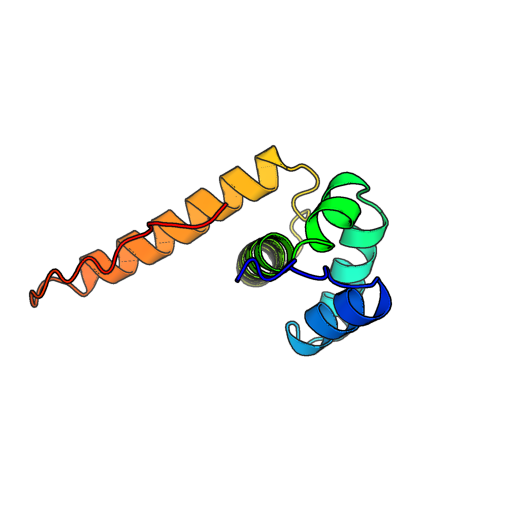0 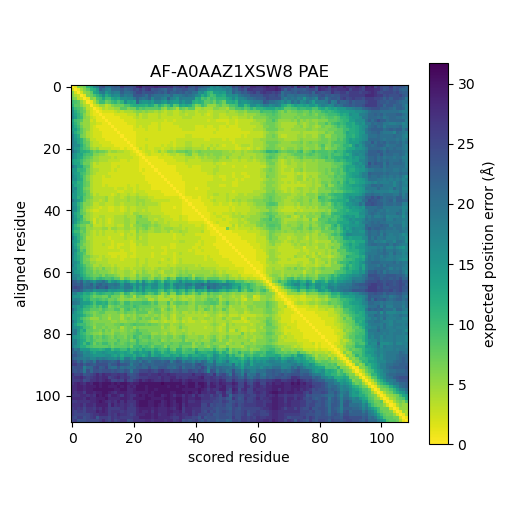51.34 92 ARG A CA 1
ATOM 754 C C . ARG A 1 92 ? -29.912 1.920 -0.655 1.00 51.34 92 ARG A C 1
ATOM 756 O O . ARG A 1 92 ? -31.120 1.902 -0.856 1.00 51.34 92 ARG A O 1
ATOM 763 N N . LEU A 1 93 ? -29.373 2.507 0.415 1.00 49.41 93 LEU A N 1
ATOM 764 C CA . LEU A 1 93 ? -30.156 3.314 1.362 1.00 49.41 93 LEU A CA 1
ATOM 765 C C . LEU A 1 93 ? -30.578 4.663 0.751 1.00 49.41 93 LEU A C 1
ATOM 767 O O . LEU A 1 93 ? -31.628 5.190 1.107 1.00 49.41 93 LEU A O 1
ATOM 771 N N . SER A 1 94 ? -29.801 5.203 -0.192 1.00 47.41 94 SER A N 1
ATOM 772 C CA . SER A 1 94 ? -30.147 6.418 -0.946 1.00 47.41 94 SER A CA 1
ATOM 773 C C . SER A 1 94 ? -31.015 6.159 -2.193 1.00 47.41 94 SER A C 1
ATOM 775 O O . SER A 1 94 ? -31.679 7.080 -2.664 1.00 47.41 94 SER A O 1
ATOM 777 N N . ASP A 1 95 ? -31.065 4.924 -2.704 1.00 48.31 95 ASP A N 1
ATOM 778 C CA . ASP A 1 95 ? -31.739 4.529 -3.958 1.00 48.31 95 ASP A CA 1
ATOM 779 C C . ASP A 1 95 ? -33.250 4.217 -3.814 1.00 48.31 95 ASP A C 1
ATOM 781 O O . ASP A 1 95 ? -33.866 3.613 -4.686 1.00 48.31 95 ASP A O 1
ATOM 785 N N . HIS A 1 96 ? -33.922 4.693 -2.757 1.00 48.25 96 HIS A N 1
ATOM 786 C CA . HIS A 1 96 ? -35.400 4.741 -2.726 1.00 48.25 96 HIS A CA 1
ATOM 787 C C . HIS A 1 96 ? -36.004 5.862 -3.605 1.00 48.25 96 HIS A C 1
ATOM 789 O O . HIS A 1 96 ? -37.198 6.151 -3.539 1.00 48.25 96 HIS A O 1
ATOM 795 N N . ARG A 1 97 ? -35.199 6.472 -4.484 1.00 43.56 97 ARG A N 1
ATOM 796 C CA . ARG A 1 97 ? -35.646 7.285 -5.622 1.00 43.56 97 ARG A CA 1
ATOM 797 C C . ARG A 1 97 ? -34.926 6.781 -6.866 1.00 43.56 97 ARG A C 1
ATOM 799 O O . ARG A 1 97 ? -33.793 7.161 -7.131 1.00 43.56 97 ARG A O 1
ATOM 806 N N . GLY A 1 98 ? -35.594 5.875 -7.571 1.00 48.25 98 GLY A N 1
ATOM 807 C CA . GLY A 1 98 ? -34.976 5.046 -8.589 1.00 48.25 98 GLY A CA 1
ATOM 808 C C . GLY A 1 98 ? -34.331 5.807 -9.742 1.00 48.25 98 GLY A C 1
ATOM 809 O O . GLY A 1 98 ? -34.904 6.745 -10.290 1.00 48.25 98 GLY A O 1
ATOM 810 N N . ARG A 1 99 ? -33.175 5.295 -10.167 1.00 35.03 99 ARG A N 1
ATOM 811 C CA . ARG A 1 99 ? -32.805 5.123 -11.578 1.00 35.03 99 ARG A CA 1
ATOM 812 C C . ARG A 1 99 ? -31.610 4.173 -11.638 1.00 35.03 99 ARG A C 1
ATOM 814 O O . ARG A 1 99 ? -30.465 4.586 -11.489 1.00 35.03 99 ARG A O 1
ATOM 821 N N . LEU A 1 100 ? -31.880 2.891 -11.874 1.00 36.66 100 LEU A N 1
ATOM 822 C CA . LEU A 1 100 ? -30.844 1.909 -12.185 1.00 36.66 100 LEU A CA 1
ATOM 823 C C . LEU A 1 100 ? -30.207 2.278 -13.532 1.00 36.66 100 LEU A C 1
ATOM 825 O O . LEU A 1 100 ? -30.749 1.963 -14.587 1.00 36.66 100 LEU A O 1
ATOM 829 N N . HIS A 1 101 ? -29.051 2.937 -13.498 1.00 32.31 101 HIS A N 1
ATOM 830 C CA . HIS A 1 101 ? -28.112 2.921 -14.612 1.00 32.31 101 HIS A CA 1
ATOM 831 C C . HIS A 1 101 ? -26.859 2.176 -14.154 1.00 32.31 101 HIS A C 1
ATOM 833 O O . HIS A 1 101 ? -25.930 2.742 -13.583 1.00 32.31 101 HIS A O 1
ATOM 839 N N . PHE A 1 102 ? -26.882 0.861 -14.371 1.00 39.03 102 PHE A N 1
ATOM 840 C CA . PHE A 1 102 ? -25.703 0.007 -14.338 1.00 39.03 102 PHE A CA 1
ATOM 841 C C . PHE A 1 102 ? -24.800 0.402 -15.517 1.00 39.03 102 PHE A C 1
ATOM 843 O O . PHE A 1 102 ? -24.892 -0.173 -16.598 1.00 39.03 102 PHE A O 1
ATOM 850 N N . SER A 1 103 ? -23.928 1.396 -15.336 1.00 36.16 103 SER A N 1
ATOM 851 C CA . SER A 1 103 ? -22.750 1.531 -16.195 1.00 36.16 103 SER A CA 1
ATOM 852 C C . SER A 1 103 ? -21.725 0.507 -15.720 1.00 36.16 103 SER A C 1
ATOM 854 O O . SER A 1 103 ? -21.135 0.641 -14.647 1.00 36.16 103 SER A O 1
ATOM 856 N N . GLY A 1 104 ? -21.645 -0.568 -16.497 1.00 36.25 104 GLY A N 1
ATOM 857 C CA . GLY A 1 104 ? -20.955 -1.807 -16.200 1.00 36.25 104 GLY A CA 1
ATOM 858 C C . GLY A 1 104 ? -19.491 -1.647 -15.810 1.00 36.25 104 GLY A C 1
ATOM 859 O O . GLY A 1 104 ? -18.709 -0.952 -16.447 1.00 36.25 104 GLY A O 1
ATOM 860 N N . ILE A 1 105 ? -19.129 -2.438 -14.806 1.00 45.62 105 ILE A N 1
ATOM 861 C CA . ILE A 1 105 ? -17.893 -3.212 -14.830 1.00 45.62 105 ILE A CA 1
ATOM 862 C C . ILE A 1 105 ? -17.929 -4.033 -16.125 1.00 45.62 105 ILE A C 1
ATOM 864 O O . ILE A 1 105 ? -18.714 -4.974 -16.221 1.00 45.62 105 ILE A O 1
ATOM 868 N N . SER A 1 106 ? -17.149 -3.663 -17.134 1.00 39.78 106 SER A N 1
ATOM 869 C CA . SER A 1 106 ? -16.764 -4.549 -18.238 1.00 39.78 106 SER A CA 1
ATOM 870 C C . SER A 1 106 ? -15.572 -3.953 -18.971 1.00 39.78 106 SER A C 1
ATOM 872 O O . SER A 1 106 ? -15.659 -2.825 -19.444 1.00 39.78 106 SER A O 1
ATOM 874 N N . SER A 1 107 ? -14.525 -4.774 -19.104 1.00 38.59 107 SER A N 1
ATOM 875 C CA . SER A 1 107 ? -13.279 -4.525 -19.839 1.00 38.59 107 SER A CA 1
ATOM 876 C C . SER A 1 107 ? -12.381 -3.473 -19.168 1.00 38.59 107 SER A C 1
ATOM 878 O O . SER A 1 107 ? -12.818 -2.371 -18.894 1.00 38.59 107 SER A O 1
ATOM 880 N N . GLU A 1 108 ? -11.123 -3.720 -18.821 1.00 38.72 108 GLU A N 1
ATOM 881 C CA . GLU A 1 108 ? -10.121 -4.486 -19.556 1.00 38.72 108 GLU A CA 1
ATOM 882 C C . GLU A 1 108 ? -9.137 -5.156 -18.580 1.00 38.72 108 GLU A C 1
ATOM 884 O O . GLU A 1 108 ? -8.750 -4.580 -17.558 1.00 38.72 108 GLU A O 1
ATOM 889 N N . PHE A 1 109 ? -8.793 -6.403 -18.907 1.00 38.38 109 PHE A N 1
ATOM 890 C CA . PHE A 1 109 ? -7.459 -6.945 -18.666 1.00 38.38 109 PHE A CA 1
ATOM 891 C C . PHE A 1 109 ? -6.450 -6.174 -19.522 1.00 38.38 109 PHE A C 1
ATOM 893 O O . PHE A 1 109 ? -6.828 -5.845 -20.669 1.00 38.38 109 PHE A O 1
#

Foldseek 3Di:
DDPPQQFDDLVSLLVVLCVLDVDPVLSVVLNVLCVVQPVSVVQNRGVVSSVLLSVLSVCCVVVDPDDDRDRDPVSSVVSSVVSVVVVVVVVVVVCPPDDDDPPDPDDDD

pLDDT: mean 73.27, std 17.43, range [32.31, 90.25]

Mean predicted aligned error: 11.23 Å

Secondary structure (DSSP, 8-state):
------PPPHHHHHHHHHHH--SHHHHHHHHHHHHH-HHHHHHTTSHHHHHHHHHHHHHHHHH-TTPPPP-SHHHHHHHHHHHHHHHHHHHHHH-SS------------

Solvent-accessible surface area (backbone atoms only — not comparable to full-atom values): 6574 Å² total; per-residue (Å²): 135,82,77,77,76,78,49,42,51,73,71,55,40,51,50,51,46,49,71,70,34,85,48,66,68,60,25,50,54,50,53,49,53,33,68,72,27,64,69,48,45,58,44,34,25,40,63,70,50,36,50,55,49,50,56,41,52,47,55,47,57,76,74,29,91,84,59,86,73,74,74,45,70,68,49,47,52,53,47,41,53,50,54,51,50,52,53,55,50,55,51,60,72,65,46,86,65,80,75,94,74,84,78,68,94,71,88,80,135

Nearest PDB structures (foldseek):
  8ri2-assembly1_A  TM=8.375E-01  e=3.351E-04  Homo sapiens
  9gu4-assembly1_A  TM=7.980E-01  e=2.688E-04  Homo sapiens
  7wbu-assembly1_A  TM=8.522E-01  e=6.855E-04  Bos taurus
  7wbt-assembly1_B  TM=8.503E-01  e=1.189E-03  Bos taurus
  8swk-assembly1_F  TM=7.944E-01  e=7.653E-04  Hom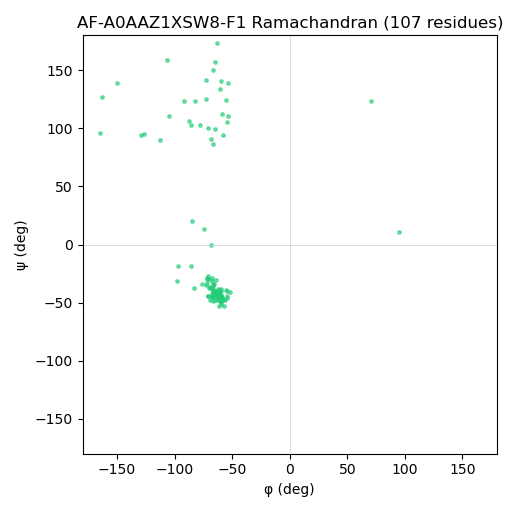o sapiens

Organism: Oreochromis aureus (NCBI:txid47969)

Sequence (109 aa):
MVTEIRGFTDPQKEEYFRKRFRDEEQASRIISHIKTSRSLHIMCHIPVFCWITATVLEDVLETREGGQLPNTLTEMYIHFLVVQAKVKKSVRLSDHRGRLHFSGISSEF